Protein AF-A0A6C0C652-F1 (afdb_monomer_lite)

Secondary structure (DSSP, 8-state):
-----HHHHHHHHHHHHHHHHHHHHHHHHHHHHHHHHT--HHHHHHHHHHTHHHHHHHHHHHHHHHHHHHTTS-------TTSSSSSS-----SS---------HHHHHHHHHHHHHHHHHHHHHHHHHHHHHHHTSTTGGGS----HHHHHHHHHHHHHHHHHHHHHHHHHHHT-

Structure (mmCIF, N/CA/C/O backbone):
data_AF-A0A6C0C652-F1
#
_entry.id   AF-A0A6C0C652-F1
#
loop_
_atom_site.group_PDB
_atom_site.id
_atom_site.type_symbol
_atom_site.label_atom_id
_atom_site.label_alt_id
_atom_site.label_comp_id
_atom_site.label_asym_id
_atom_site.label_entity_id
_atom_site.label_seq_id
_atom_site.pdbx_PDB_ins_code
_atom_site.Cartn_x
_atom_site.Cartn_y
_atom_site.Cartn_z
_atom_site.occupancy
_atom_site.B_iso_or_equiv
_atom_site.auth_seq_id
_atom_site.auth_comp_id
_atom_site.auth_asym_id
_atom_site.auth_atom_id
_atom_site.pdbx_PDB_model_num
ATOM 1 N N . MET A 1 1 ? 26.265 26.558 -26.532 1.00 38.53 1 MET A N 1
ATOM 2 C CA . MET A 1 1 ? 25.062 25.773 -26.181 1.00 38.53 1 MET A CA 1
ATOM 3 C C . MET A 1 1 ? 25.503 24.620 -25.302 1.00 38.53 1 MET A C 1
ATOM 5 O O . MET A 1 1 ? 26.131 23.702 -25.810 1.00 38.53 1 MET A O 1
ATOM 9 N N . ALA A 1 2 ? 25.274 24.704 -23.991 1.00 42.88 2 ALA A N 1
ATOM 10 C CA . ALA A 1 2 ? 25.569 23.599 -23.086 1.00 42.88 2 ALA A CA 1
ATOM 11 C C . ALA A 1 2 ? 24.495 22.519 -23.277 1.00 42.88 2 ALA A C 1
ATOM 13 O O . ALA A 1 2 ? 23.328 22.727 -22.952 1.00 42.88 2 ALA A O 1
ATOM 14 N N . MET A 1 3 ? 24.885 21.401 -23.881 1.00 42.91 3 MET A N 1
ATOM 15 C CA . MET A 1 3 ? 24.032 20.238 -24.085 1.00 42.91 3 MET A CA 1
ATOM 16 C C . MET A 1 3 ? 24.000 19.473 -22.759 1.00 42.91 3 MET A C 1
ATOM 18 O O . MET A 1 3 ? 24.901 18.692 -22.470 1.00 42.91 3 MET A O 1
ATOM 22 N N . ILE A 1 4 ? 23.019 19.771 -21.902 1.00 48.84 4 ILE A N 1
ATOM 23 C CA . ILE A 1 4 ? 22.804 18.993 -20.677 1.00 48.84 4 ILE A CA 1
ATOM 24 C C . ILE A 1 4 ? 22.465 17.561 -21.126 1.00 48.84 4 ILE A C 1
ATOM 26 O O . ILE A 1 4 ? 21.502 17.388 -21.880 1.00 48.84 4 ILE A O 1
ATOM 30 N N . PRO A 1 5 ? 23.244 16.535 -20.736 1.00 45.69 5 PRO A N 1
ATOM 31 C CA . PRO A 1 5 ? 22.995 15.170 -21.175 1.00 45.69 5 PRO A CA 1
ATOM 32 C C . PRO A 1 5 ? 21.625 14.710 -20.668 1.00 45.69 5 PRO A C 1
ATOM 34 O O . PRO A 1 5 ? 21.391 14.656 -19.461 1.00 45.69 5 PRO A O 1
ATOM 37 N N . TYR A 1 6 ? 20.731 14.343 -21.590 1.00 43.84 6 TYR A N 1
ATOM 38 C CA . TYR A 1 6 ? 19.389 13.817 -21.296 1.00 43.84 6 TYR A CA 1
ATOM 39 C C . TYR A 1 6 ? 19.403 12.663 -20.271 1.00 43.84 6 TYR A C 1
ATOM 41 O O . TYR A 1 6 ? 18.456 12.519 -19.499 1.00 43.84 6 TYR A O 1
ATOM 49 N N . GLY A 1 7 ? 20.500 11.898 -20.194 1.00 46.22 7 GLY A N 1
ATOM 50 C CA . GLY A 1 7 ? 20.683 10.830 -19.207 1.00 46.22 7 GLY A CA 1
ATOM 51 C C . GLY A 1 7 ? 20.610 11.302 -17.749 1.00 46.22 7 GLY A C 1
ATOM 52 O O . GLY A 1 7 ? 19.979 10.634 -16.931 1.00 46.22 7 GLY A O 1
ATOM 53 N N . ILE A 1 8 ? 21.150 12.484 -17.430 1.00 45.78 8 ILE A N 1
ATOM 54 C CA . ILE A 1 8 ? 21.199 13.008 -16.051 1.00 45.78 8 ILE A CA 1
ATOM 55 C C . ILE A 1 8 ? 19.790 13.369 -15.558 1.00 45.78 8 ILE A C 1
ATOM 57 O O . ILE A 1 8 ? 19.425 13.074 -14.420 1.00 45.78 8 ILE A O 1
ATOM 61 N N . ILE A 1 9 ? 18.967 13.945 -16.439 1.00 45.66 9 ILE A N 1
ATOM 62 C CA . ILE A 1 9 ? 17.597 14.358 -16.105 1.00 45.66 9 ILE A CA 1
ATOM 63 C C . ILE A 1 9 ? 16.715 13.125 -15.880 1.00 45.66 9 ILE A C 1
ATOM 65 O O . ILE A 1 9 ? 15.969 13.068 -14.903 1.00 45.66 9 ILE A O 1
ATOM 69 N N . THR A 1 10 ? 16.838 12.103 -16.735 1.00 49.09 10 THR A N 1
ATOM 70 C CA . THR A 1 10 ? 16.051 10.870 -16.585 1.00 49.09 10 THR A CA 1
ATOM 71 C C . THR A 1 10 ? 16.424 10.088 -15.323 1.00 49.09 10 THR A C 1
ATOM 73 O O . THR A 1 10 ? 15.538 9.601 -14.626 1.00 49.09 10 THR A O 1
ATOM 76 N N . GLN A 1 11 ? 17.712 10.019 -14.966 1.00 52.97 11 GLN A N 1
ATOM 77 C CA . GLN A 1 11 ? 18.177 9.290 -13.780 1.00 52.97 11 GLN A CA 1
ATOM 78 C C . GLN A 1 11 ? 17.751 9.965 -12.468 1.00 52.97 11 GLN A C 1
ATOM 80 O O . GLN A 1 11 ? 17.276 9.281 -11.557 1.00 52.97 11 GLN A O 1
ATOM 85 N N . GLY A 1 12 ? 17.840 11.299 -12.387 1.00 56.78 12 GLY A N 1
ATOM 86 C CA . GLY A 1 12 ? 17.379 12.051 -11.214 1.00 56.78 12 GLY A CA 1
ATOM 87 C C . GLY A 1 12 ? 15.874 11.904 -10.968 1.00 56.78 12 GLY A C 1
ATOM 88 O O . GLY A 1 12 ? 15.432 11.776 -9.825 1.00 56.78 12 GLY A O 1
ATOM 89 N N . LEU A 1 13 ? 15.086 11.834 -12.043 1.00 60.75 13 LEU A N 1
ATOM 90 C CA . LEU A 1 13 ? 13.633 11.718 -11.958 1.00 60.75 13 LEU A CA 1
ATOM 91 C C . LEU A 1 13 ? 13.192 10.334 -11.445 1.00 60.75 13 LEU A C 1
ATOM 93 O O . LEU A 1 13 ? 12.324 10.246 -10.572 1.00 60.75 13 LEU A O 1
ATOM 97 N N . TYR A 1 14 ? 13.855 9.257 -11.884 1.00 69.44 14 TYR A N 1
ATOM 98 C CA . TYR A 1 14 ? 13.654 7.912 -11.328 1.00 69.44 14 TYR A CA 1
ATOM 99 C C . TYR A 1 14 ? 14.022 7.817 -9.848 1.00 69.44 14 TYR A C 1
ATOM 101 O O . TYR A 1 14 ? 13.267 7.245 -9.056 1.00 69.44 14 TYR A O 1
ATOM 109 N N . GLY A 1 15 ? 15.164 8.398 -9.472 1.00 66.19 15 GLY A N 1
ATOM 110 C CA . GLY A 1 15 ? 15.611 8.447 -8.082 1.00 66.19 15 GLY A CA 1
ATOM 111 C C . GLY A 1 15 ? 14.604 9.163 -7.178 1.00 66.19 15 GLY A C 1
ATOM 112 O O . GLY A 1 15 ? 14.279 8.655 -6.102 1.00 66.19 15 GLY A O 1
ATOM 113 N N . GLY A 1 16 ? 14.051 10.289 -7.644 1.00 66.81 16 GLY A N 1
ATOM 114 C CA . GLY A 1 16 ? 13.019 11.052 -6.937 1.00 66.81 16 GLY A CA 1
ATOM 115 C C . GLY A 1 16 ? 11.741 10.247 -6.686 1.00 66.81 16 GLY A C 1
ATOM 116 O O . GLY A 1 16 ? 11.282 10.174 -5.545 1.00 66.81 16 GLY A O 1
ATOM 117 N N . LEU A 1 17 ? 11.209 9.575 -7.716 1.00 70.31 17 LEU A N 1
ATOM 118 C CA . LEU A 1 17 ? 10.002 8.743 -7.593 1.00 70.31 17 LEU A CA 1
ATOM 119 C C . LEU A 1 17 ? 10.210 7.560 -6.639 1.00 70.31 17 LEU A C 1
ATOM 121 O O . LEU A 1 17 ? 9.393 7.326 -5.750 1.00 70.31 17 LEU A O 1
ATOM 125 N N . ILE A 1 18 ? 11.328 6.838 -6.769 1.00 75.44 18 ILE A N 1
ATOM 126 C CA . ILE A 1 18 ? 11.638 5.692 -5.899 1.00 75.44 18 ILE A CA 1
ATOM 127 C C . ILE A 1 18 ? 11.833 6.140 -4.443 1.00 75.44 18 ILE A C 1
ATOM 129 O O . ILE A 1 18 ? 11.365 5.472 -3.516 1.00 75.44 18 ILE A O 1
ATOM 133 N N . SER A 1 19 ? 12.498 7.279 -4.229 1.00 68.88 19 SER A N 1
ATOM 134 C CA . SER A 1 19 ? 12.670 7.874 -2.900 1.00 68.88 19 SER A CA 1
ATOM 135 C C . SER A 1 19 ? 11.328 8.285 -2.282 1.00 68.88 19 SER A C 1
ATOM 137 O O . SER A 1 19 ? 11.062 7.979 -1.114 1.00 68.88 19 SER A O 1
ATOM 139 N N . GLY A 1 20 ? 10.444 8.896 -3.080 1.00 68.00 20 GLY A N 1
ATOM 140 C CA . GLY A 1 20 ? 9.078 9.241 -2.683 1.00 68.00 20 GLY A CA 1
ATOM 141 C C . GLY A 1 20 ? 8.280 8.011 -2.250 1.00 68.00 20 GLY A C 1
ATOM 142 O O . GLY A 1 20 ? 7.790 7.965 -1.120 1.00 68.00 20 GLY A O 1
ATOM 143 N N . ILE A 1 21 ? 8.266 6.967 -3.085 1.00 77.31 21 ILE A N 1
ATOM 144 C CA . ILE A 1 21 ? 7.621 5.682 -2.776 1.00 77.31 21 ILE A CA 1
ATOM 145 C C . ILE A 1 21 ? 8.176 5.084 -1.476 1.00 77.31 21 ILE A C 1
ATOM 147 O O . ILE A 1 21 ? 7.413 4.648 -0.611 1.00 77.31 21 ILE A O 1
ATOM 151 N N . SER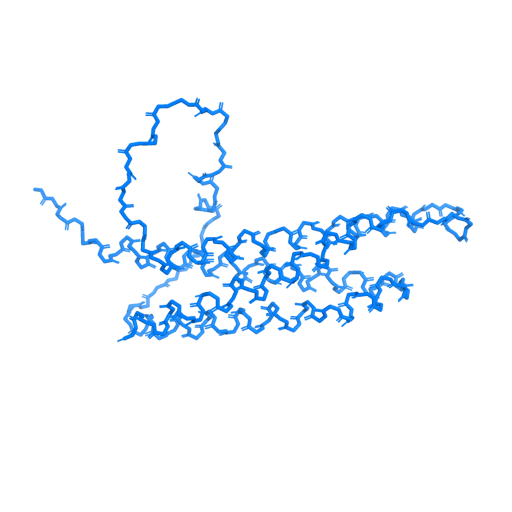 A 1 22 ? 9.502 5.083 -1.295 1.00 72.25 22 SER A N 1
ATOM 152 C CA . SER A 1 22 ? 10.127 4.547 -0.080 1.00 72.25 22 SER A CA 1
ATOM 153 C C . SER A 1 22 ? 9.768 5.350 1.173 1.00 72.25 22 SER A C 1
ATOM 155 O O . SER A 1 22 ? 9.658 4.770 2.254 1.00 72.25 22 SER A O 1
ATOM 157 N N . THR A 1 23 ? 9.607 6.667 1.051 1.00 70.88 23 THR A N 1
ATOM 158 C CA . THR A 1 23 ? 9.229 7.539 2.170 1.00 70.88 23 THR A CA 1
ATOM 159 C C . THR A 1 23 ? 7.773 7.312 2.564 1.00 70.88 23 THR A C 1
ATOM 161 O O . THR A 1 23 ? 7.485 7.113 3.745 1.00 70.88 23 THR A O 1
ATOM 164 N N . MET A 1 24 ? 6.869 7.256 1.580 1.00 72.56 24 MET A N 1
ATOM 165 C CA . MET A 1 24 ? 5.452 6.955 1.809 1.00 72.56 24 MET A CA 1
ATOM 166 C C . MET A 1 24 ? 5.271 5.575 2.441 1.00 72.56 24 MET A C 1
ATOM 168 O O . MET A 1 24 ? 4.596 5.454 3.457 1.00 72.56 24 MET A O 1
ATOM 172 N N . THR A 1 25 ? 5.980 4.565 1.927 1.00 76.94 25 THR A N 1
ATOM 173 C CA . THR A 1 25 ? 6.031 3.209 2.500 1.00 76.94 25 THR A CA 1
ATOM 174 C C . THR A 1 25 ? 6.336 3.236 4.000 1.00 76.94 25 THR A C 1
ATOM 176 O O . THR A 1 25 ? 5.632 2.622 4.801 1.00 76.94 25 THR A O 1
ATOM 179 N N . PHE A 1 26 ? 7.369 3.978 4.409 1.00 73.56 26 PHE A N 1
ATOM 180 C CA . PHE A 1 26 ? 7.734 4.076 5.821 1.00 73.56 26 PHE A CA 1
ATOM 181 C C . PHE A 1 26 ? 6.646 4.773 6.655 1.00 73.56 26 PHE A C 1
ATOM 183 O O . PHE A 1 26 ? 6.340 4.335 7.768 1.00 73.56 26 PHE A O 1
ATOM 190 N N . GLY A 1 27 ? 6.032 5.824 6.102 1.00 70.62 27 GLY A N 1
ATOM 191 C CA . GLY A 1 27 ? 4.877 6.496 6.698 1.00 70.62 27 GLY A CA 1
ATOM 192 C C . GLY A 1 27 ? 3.702 5.544 6.922 1.00 70.62 27 GLY A C 1
ATOM 193 O O . GLY A 1 27 ? 3.139 5.512 8.015 1.00 70.62 27 GLY A O 1
ATOM 194 N N . MET A 1 28 ? 3.387 4.699 5.941 1.00 82.62 28 MET A N 1
ATOM 195 C CA . MET A 1 28 ? 2.320 3.697 6.038 1.00 82.62 28 MET A CA 1
ATOM 196 C C . MET A 1 28 ? 2.596 2.672 7.132 1.00 82.62 28 MET A C 1
ATOM 198 O O . MET A 1 28 ? 1.718 2.425 7.953 1.00 82.62 28 MET A O 1
ATOM 202 N N . CYS A 1 29 ? 3.822 2.149 7.231 1.00 79.75 29 CYS A N 1
ATOM 203 C CA . CYS A 1 29 ? 4.191 1.236 8.318 1.00 79.75 29 CYS A CA 1
ATOM 204 C C . CYS A 1 29 ? 4.005 1.881 9.703 1.00 79.75 29 CYS A C 1
ATOM 206 O O . CYS A 1 29 ? 3.625 1.205 10.658 1.00 79.75 29 CYS A O 1
ATOM 208 N N . LYS A 1 30 ? 4.243 3.194 9.834 1.00 82.81 30 LYS A N 1
ATOM 209 C CA . LYS A 1 30 ? 3.974 3.926 11.081 1.00 82.81 30 LYS A CA 1
ATOM 210 C C . LYS A 1 30 ? 2.472 4.024 11.370 1.00 82.81 30 LYS A C 1
ATOM 212 O O . LYS A 1 30 ? 2.071 3.793 12.508 1.00 82.81 30 LYS A O 1
ATOM 217 N N . VAL A 1 31 ? 1.657 4.334 10.361 1.00 84.25 31 VAL A N 1
ATOM 218 C CA . VAL A 1 31 ? 0.194 4.425 10.507 1.00 84.25 31 VAL A CA 1
ATOM 219 C C . VAL A 1 31 ? -0.414 3.061 10.836 1.00 84.25 31 VAL A C 1
ATOM 221 O O . VAL A 1 31 ? -1.204 2.963 11.764 1.00 84.25 31 VAL A O 1
ATOM 224 N N . ILE A 1 32 ? 0.015 1.990 10.167 1.00 84.50 32 ILE A N 1
ATOM 225 C CA . ILE A 1 32 ? -0.434 0.617 10.448 1.00 84.50 32 ILE A CA 1
ATOM 226 C C . ILE A 1 32 ? -0.131 0.232 11.902 1.00 84.50 32 ILE A C 1
ATOM 228 O O . ILE A 1 32 ? -1.005 -0.262 12.610 1.00 84.50 32 ILE A O 1
ATOM 232 N N . LYS A 1 33 ? 1.080 0.530 12.393 1.00 86.25 33 LYS A N 1
ATOM 233 C CA . LYS A 1 33 ? 1.437 0.311 13.805 1.00 86.25 33 LYS A CA 1
ATOM 234 C C . LYS A 1 33 ? 0.550 1.102 14.765 1.00 86.25 33 LYS A C 1
ATOM 236 O O . LYS A 1 33 ? 0.205 0.587 15.825 1.00 86.25 33 LYS A O 1
ATOM 241 N N . SER A 1 34 ? 0.187 2.330 14.396 1.00 85.38 34 SER A N 1
ATOM 242 C CA . SER A 1 34 ? -0.762 3.143 15.157 1.00 85.38 34 SER A CA 1
ATOM 243 C C . SER A 1 34 ? -2.136 2.476 15.205 1.00 85.38 34 SER A C 1
ATOM 245 O O . SER A 1 34 ? -2.674 2.283 16.291 1.00 85.38 34 SER A O 1
ATOM 247 N N . ILE A 1 35 ? -2.663 2.007 14.071 1.00 85.31 35 ILE A N 1
ATOM 248 C CA . ILE A 1 35 ? -3.949 1.296 14.012 1.00 85.31 35 ILE A CA 1
ATOM 249 C C . ILE A 1 35 ? -3.937 0.070 14.935 1.00 85.31 35 ILE A C 1
ATOM 251 O O . ILE A 1 35 ? -4.807 -0.049 15.796 1.00 85.31 35 ILE A O 1
ATOM 255 N N . TYR A 1 36 ? -2.893 -0.760 14.861 1.00 84.81 36 TYR A N 1
ATOM 256 C CA . TYR A 1 36 ? -2.753 -1.933 15.731 1.00 84.81 36 TYR A CA 1
ATOM 257 C C . TYR A 1 36 ? -2.652 -1.587 17.225 1.00 84.81 36 TYR A C 1
ATOM 259 O O . TYR A 1 36 ? -3.017 -2.397 18.079 1.00 84.81 36 TYR A O 1
ATOM 267 N N . SER A 1 37 ? -2.173 -0.389 17.577 1.00 84.31 37 SER A N 1
ATOM 268 C CA . SER A 1 37 ? -2.098 0.047 18.978 1.00 84.31 37 SER A CA 1
ATOM 269 C C . SER A 1 37 ? -3.472 0.341 19.588 1.00 84.31 37 SER A C 1
ATOM 271 O O . SER A 1 37 ? -3.663 0.171 20.794 1.00 84.31 37 SER A O 1
ATOM 273 N N . HIS A 1 38 ? -4.448 0.699 18.752 1.00 78.19 38 HIS A N 1
ATOM 274 C CA . HIS A 1 38 ? -5.797 1.049 19.173 1.00 78.19 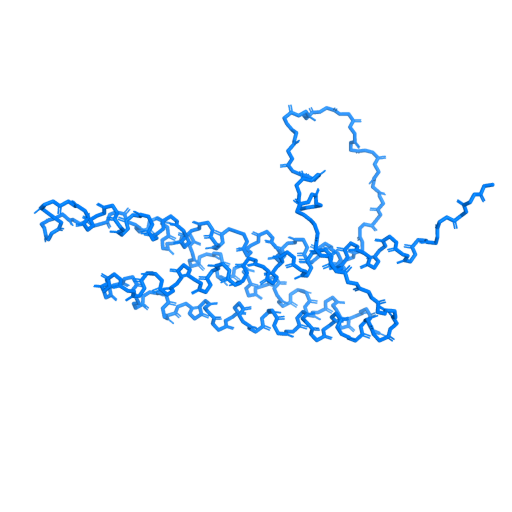38 HIS A CA 1
ATOM 275 C C . HIS A 1 38 ? -6.679 -0.181 19.479 1.00 78.19 38 HIS A C 1
ATOM 277 O O . HIS A 1 38 ? -7.784 -0.010 19.982 1.00 78.19 38 HIS A O 1
ATOM 283 N N . LYS A 1 39 ? -6.211 -1.422 19.258 1.00 73.81 39 LYS A N 1
ATOM 284 C CA . LYS A 1 39 ? -6.942 -2.672 19.575 1.00 73.81 39 LYS A CA 1
ATOM 285 C C . LYS A 1 39 ? -8.367 -2.715 18.998 1.00 73.81 39 LYS A C 1
ATOM 287 O O . LYS A 1 39 ? -9.324 -2.986 19.726 1.00 73.81 39 LYS A O 1
ATOM 292 N N . ASN A 1 40 ? -8.517 -2.448 17.702 1.00 78.81 40 ASN A N 1
ATOM 293 C CA . ASN A 1 40 ? -9.797 -2.615 17.017 1.00 78.81 40 ASN A CA 1
ATOM 294 C C . ASN A 1 40 ? -9.776 -3.923 16.201 1.00 78.81 40 ASN A C 1
ATOM 296 O O . ASN A 1 40 ? -9.252 -3.922 15.088 1.00 78.81 40 ASN A O 1
ATOM 300 N N . PRO A 1 41 ? -10.314 -5.040 16.731 1.00 77.81 41 PRO A N 1
ATOM 301 C CA . PRO A 1 41 ? -10.102 -6.367 16.152 1.00 77.81 41 PRO A CA 1
ATOM 302 C C . PRO A 1 41 ? -10.640 -6.499 14.723 1.00 77.81 41 PRO A C 1
ATOM 304 O O . PRO A 1 41 ? -10.041 -7.210 13.920 1.00 77.81 41 PRO A O 1
ATOM 307 N N . ASP A 1 42 ? -11.721 -5.797 14.381 1.00 78.50 42 ASP A N 1
ATOM 308 C CA . ASP A 1 42 ? -12.317 -5.858 13.045 1.00 78.50 42 ASP A CA 1
ATOM 309 C C . ASP A 1 42 ? -11.423 -5.176 12.004 1.00 78.50 42 ASP A C 1
ATOM 311 O O . ASP A 1 42 ? -11.146 -5.745 10.946 1.00 78.50 42 ASP A O 1
ATOM 315 N N . VAL A 1 43 ? -10.900 -3.989 12.331 1.00 82.69 43 VAL A N 1
ATOM 316 C CA . VAL A 1 43 ? -9.952 -3.275 11.463 1.00 82.69 43 VAL A CA 1
ATOM 317 C C . VAL A 1 43 ? -8.623 -4.013 11.380 1.00 82.69 43 VAL A C 1
ATOM 319 O O . VAL A 1 43 ? -8.072 -4.164 10.290 1.00 82.69 43 VAL A O 1
ATOM 322 N N . ASP A 1 44 ? -8.130 -4.520 12.508 1.00 84.75 44 ASP A N 1
ATOM 323 C CA . ASP A 1 44 ? -6.880 -5.272 12.567 1.00 84.75 44 ASP A CA 1
ATOM 324 C C . ASP A 1 44 ? -6.952 -6.519 11.678 1.00 84.75 44 ASP A C 1
ATOM 326 O O . ASP A 1 44 ? -6.029 -6.790 10.907 1.00 84.75 44 ASP A O 1
ATOM 330 N N . ASN A 1 45 ? -8.058 -7.267 11.751 1.00 83.88 45 ASN A N 1
ATOM 331 C CA . ASN A 1 45 ? -8.283 -8.444 10.915 1.00 83.88 45 ASN A CA 1
ATOM 332 C C . ASN A 1 45 ? -8.391 -8.074 9.433 1.00 83.88 45 ASN A C 1
ATOM 334 O O . ASN A 1 45 ? -7.851 -8.791 8.590 1.00 83.88 45 ASN A O 1
ATOM 338 N N . PHE A 1 46 ? -9.035 -6.950 9.108 1.00 85.81 46 PHE A N 1
ATOM 339 C CA . PHE A 1 46 ? -9.157 -6.481 7.730 1.00 85.81 46 PHE A CA 1
ATOM 340 C C . PHE A 1 46 ? -7.802 -6.087 7.125 1.00 85.81 46 PHE A C 1
ATOM 342 O O . PHE A 1 46 ? -7.444 -6.560 6.045 1.00 85.81 46 PHE A O 1
ATOM 349 N N . ILE A 1 47 ? -7.003 -5.288 7.840 1.00 82.94 47 ILE A N 1
ATOM 350 C CA . ILE A 1 47 ? -5.670 -4.868 7.376 1.00 82.94 47 ILE A CA 1
ATOM 351 C C . ILE A 1 47 ? -4.739 -6.079 7.235 1.00 82.94 47 ILE A C 1
ATOM 353 O O . ILE A 1 47 ? -4.021 -6.184 6.238 1.00 82.94 47 ILE A O 1
ATOM 357 N N . LYS A 1 48 ? -4.793 -7.032 8.179 1.00 85.00 48 LYS A N 1
ATOM 358 C CA . LYS A 1 48 ? -4.042 -8.295 8.085 1.00 85.00 48 LYS A CA 1
ATOM 359 C C . LYS A 1 48 ? -4.471 -9.136 6.886 1.00 85.00 48 LYS A C 1
ATOM 361 O O . LYS A 1 48 ? -3.612 -9.682 6.205 1.00 85.00 48 LYS A O 1
ATOM 366 N N . LYS A 1 49 ? -5.776 -9.224 6.604 1.00 86.81 49 LYS A N 1
ATOM 367 C CA . LYS A 1 49 ? -6.309 -9.962 5.446 1.00 86.81 49 LYS A CA 1
ATOM 368 C C . LYS A 1 49 ? -5.778 -9.404 4.123 1.00 86.81 49 LYS A C 1
ATOM 370 O O . LYS A 1 49 ? -5.501 -10.178 3.211 1.00 86.81 49 LYS A O 1
ATOM 375 N N . LEU A 1 50 ? -5.640 -8.083 4.014 1.00 82.62 50 LEU A N 1
ATOM 376 C CA . LEU A 1 50 ? -5.136 -7.436 2.799 1.00 82.62 50 LEU A CA 1
ATOM 377 C C . LEU A 1 50 ? -3.609 -7.514 2.643 1.00 82.62 50 LEU A C 1
ATOM 379 O O . LEU A 1 50 ? -3.106 -7.234 1.554 1.00 82.62 50 LEU A O 1
ATOM 383 N N . ASP A 1 51 ? -2.884 -7.888 3.703 1.00 84.62 51 ASP A N 1
ATOM 384 C CA . ASP A 1 51 ? -1.423 -8.049 3.724 1.00 84.62 51 ASP A CA 1
ATOM 385 C C . ASP A 1 51 ? -0.662 -6.827 3.159 1.00 84.62 51 ASP A C 1
ATOM 387 O O . ASP A 1 51 ? 0.350 -6.919 2.457 1.00 84.62 51 ASP A O 1
ATOM 391 N N . ILE A 1 52 ? -1.198 -5.636 3.446 1.00 80.19 52 ILE A N 1
ATOM 392 C CA . ILE A 1 52 ? -0.754 -4.355 2.876 1.00 80.19 52 ILE A CA 1
ATOM 393 C C . ILE A 1 52 ? 0.699 -4.062 3.259 1.00 80.19 52 ILE A C 1
ATOM 395 O O . ILE A 1 52 ? 1.497 -3.645 2.420 1.00 80.19 52 ILE A O 1
ATOM 399 N N . GLU A 1 53 ? 1.062 -4.332 4.514 1.00 77.81 53 GLU A N 1
ATOM 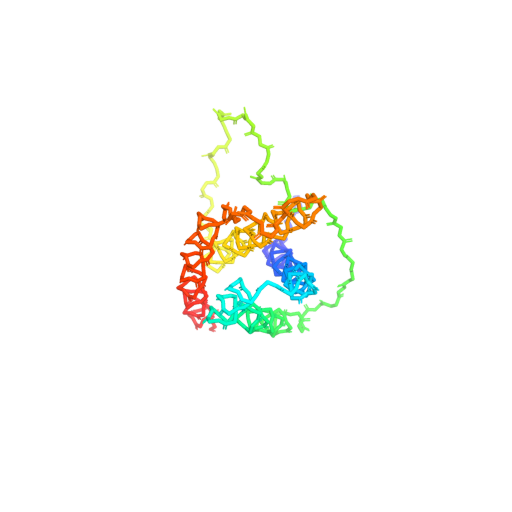400 C CA . GLU A 1 53 ? 2.414 -4.111 5.030 1.00 77.81 53 GLU A CA 1
ATOM 401 C C . GLU A 1 53 ? 3.459 -4.942 4.272 1.00 77.81 53 GLU A C 1
ATOM 403 O O . GLU A 1 53 ? 4.500 -4.415 3.870 1.00 77.81 53 GLU A O 1
ATOM 408 N N . TYR A 1 54 ? 3.180 -6.225 4.022 1.00 80.88 54 TYR A N 1
ATOM 409 C CA . TYR A 1 54 ? 4.082 -7.090 3.267 1.00 80.88 54 TYR A CA 1
ATOM 410 C C . TYR A 1 54 ? 4.234 -6.616 1.820 1.00 80.88 54 TYR A C 1
ATOM 412 O O . TYR A 1 54 ? 5.361 -6.446 1.346 1.00 80.88 54 TYR A O 1
ATOM 420 N N . ARG A 1 55 ? 3.117 -6.340 1.132 1.00 78.88 55 ARG A N 1
ATOM 421 C CA . ARG A 1 55 ? 3.121 -5.900 -0.275 1.00 78.88 55 ARG A CA 1
ATOM 422 C C . ARG A 1 55 ? 3.911 -4.609 -0.465 1.00 78.88 55 ARG A C 1
ATOM 424 O O . ARG A 1 55 ? 4.748 -4.520 -1.361 1.00 78.88 55 ARG A O 1
ATOM 431 N N . ILE A 1 56 ? 3.711 -3.631 0.410 1.00 80.06 56 ILE A N 1
ATOM 432 C CA . ILE A 1 56 ? 4.426 -2.353 0.353 1.00 80.06 56 ILE A CA 1
ATOM 433 C C . ILE A 1 56 ? 5.923 -2.537 0.637 1.00 80.06 56 ILE A C 1
ATOM 435 O O . ILE A 1 56 ? 6.769 -1.973 -0.065 1.00 80.06 56 ILE A O 1
ATOM 439 N N . ASN A 1 57 ? 6.275 -3.361 1.628 1.00 76.88 57 ASN A N 1
ATOM 440 C CA . ASN A 1 57 ? 7.675 -3.658 1.932 1.00 76.88 57 ASN A CA 1
ATOM 441 C C . ASN A 1 57 ? 8.374 -4.387 0.775 1.00 76.88 57 ASN A C 1
ATOM 443 O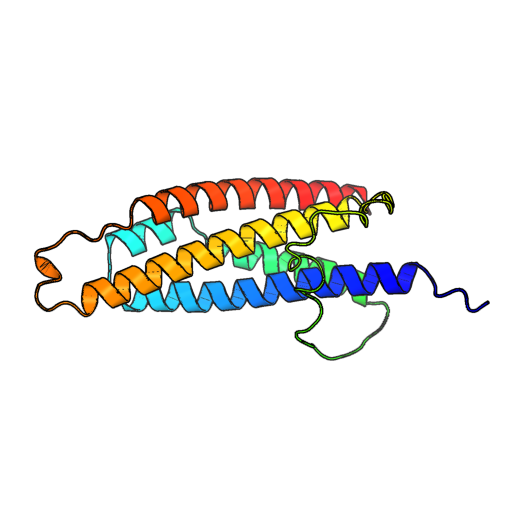 O . ASN A 1 57 ? 9.536 -4.091 0.468 1.00 76.88 57 ASN A O 1
ATOM 447 N N . LEU A 1 58 ? 7.669 -5.299 0.102 1.00 81.75 58 LEU A N 1
ATOM 448 C CA . LEU A 1 58 ? 8.155 -5.987 -1.090 1.00 81.75 58 LEU A CA 1
ATOM 449 C C . LEU A 1 58 ? 8.447 -4.990 -2.220 1.00 81.75 58 LEU A C 1
ATOM 451 O O . LEU A 1 58 ? 9.556 -4.995 -2.761 1.00 81.75 58 LEU A O 1
ATOM 455 N N . ILE A 1 59 ? 7.504 -4.085 -2.507 1.00 80.62 59 ILE A N 1
ATOM 456 C CA . ILE A 1 59 ? 7.658 -3.029 -3.519 1.00 80.62 59 ILE A CA 1
ATOM 457 C C . ILE A 1 59 ? 8.870 -2.152 -3.196 1.00 80.62 59 ILE A C 1
ATOM 459 O O . ILE A 1 59 ? 9.761 -1.993 -4.030 1.00 80.62 59 ILE A O 1
ATOM 463 N N . SER A 1 60 ? 8.969 -1.646 -1.963 1.00 75.50 60 SER A N 1
ATOM 464 C CA . SER A 1 60 ? 10.107 -0.824 -1.530 1.00 75.50 60 SER A CA 1
ATOM 465 C C . SER A 1 60 ? 11.442 -1.561 -1.682 1.00 75.50 60 SER A C 1
ATOM 467 O O . SER A 1 60 ? 12.432 -0.986 -2.141 1.00 75.50 60 SER A O 1
ATOM 469 N N . THR A 1 61 ? 11.482 -2.852 -1.345 1.00 79.38 61 THR A N 1
ATOM 470 C CA . THR A 1 61 ? 12.694 -3.674 -1.459 1.00 79.38 61 THR A CA 1
ATOM 471 C C . THR A 1 61 ? 13.112 -3.867 -2.913 1.00 79.38 61 THR A C 1
ATOM 473 O O . THR A 1 61 ? 14.297 -3.740 -3.235 1.00 79.38 61 THR A O 1
ATOM 476 N N . ILE A 1 62 ? 12.158 -4.148 -3.801 1.00 80.69 62 ILE A N 1
ATOM 477 C CA . ILE A 1 62 ? 12.425 -4.363 -5.225 1.00 80.69 62 ILE A CA 1
ATOM 478 C C . ILE A 1 62 ? 12.854 -3.056 -5.895 1.00 80.69 62 ILE A C 1
ATOM 480 O O . ILE A 1 62 ? 13.860 -3.042 -6.602 1.00 80.69 62 ILE A O 1
ATOM 484 N N . LEU A 1 63 ? 12.199 -1.936 -5.585 1.00 79.56 63 LEU A N 1
ATOM 485 C CA . LEU A 1 63 ? 12.591 -0.624 -6.101 1.00 79.56 63 LEU A CA 1
ATOM 486 C C . LEU A 1 63 ? 13.981 -0.196 -5.617 1.00 79.56 63 LEU A C 1
ATOM 488 O O . LEU A 1 63 ? 14.768 0.335 -6.397 1.00 79.56 63 LEU A O 1
ATOM 492 N N . LYS A 1 64 ? 14.337 -0.485 -4.358 1.00 76.31 64 LYS A N 1
ATOM 493 C CA . LYS A 1 64 ? 15.699 -0.252 -3.845 1.00 76.31 64 LYS A CA 1
ATOM 494 C C . LYS A 1 64 ? 16.739 -1.084 -4.586 1.00 76.31 64 LYS A C 1
ATOM 496 O O . LYS A 1 64 ? 17.823 -0.576 -4.865 1.00 76.31 64 LYS A O 1
ATOM 501 N N . LYS A 1 65 ? 16.432 -2.346 -4.904 1.00 75.19 65 LYS A N 1
ATOM 502 C CA . LYS A 1 65 ? 17.312 -3.196 -5.721 1.00 75.19 65 LYS A CA 1
ATOM 503 C C . LYS A 1 65 ? 17.460 -2.627 -7.130 1.00 75.19 65 LYS A C 1
ATOM 505 O O . LYS A 1 65 ? 18.585 -2.479 -7.590 1.00 75.19 65 LYS A O 1
ATOM 510 N N . TYR A 1 66 ? 16.356 -2.236 -7.763 1.00 68.94 66 TYR A N 1
ATOM 511 C CA . TYR A 1 66 ? 16.358 -1.641 -9.099 1.00 68.94 66 TYR A CA 1
ATOM 512 C C . TYR A 1 66 ? 17.162 -0.331 -9.146 1.00 68.94 66 TYR A C 1
ATOM 514 O O . TYR A 1 66 ? 17.968 -0.124 -10.051 1.00 68.94 66 TYR A O 1
ATOM 522 N N . ASN A 1 67 ? 17.032 0.514 -8.116 1.00 66.75 67 ASN A N 1
ATOM 523 C CA . ASN A 1 67 ? 17.824 1.734 -7.998 1.00 66.75 67 ASN A CA 1
ATOM 524 C C . ASN A 1 67 ? 19.310 1.434 -7.757 1.00 66.75 67 ASN A C 1
ATOM 526 O O . ASN A 1 67 ? 20.151 2.055 -8.389 1.00 66.75 67 ASN A O 1
ATOM 530 N N . LYS A 1 68 ? 19.658 0.456 -6.903 1.00 60.66 68 LYS A N 1
ATOM 531 C CA . LYS A 1 68 ? 21.057 0.030 -6.688 1.00 60.66 68 LYS A CA 1
ATOM 532 C C . LYS A 1 68 ? 21.717 -0.500 -7.958 1.00 60.66 68 LYS A C 1
ATOM 534 O O . LYS A 1 68 ? 22.879 -0.204 -8.189 1.00 60.66 68 LYS A O 1
ATOM 539 N N . ILE A 1 69 ? 20.980 -1.243 -8.780 1.00 53.34 69 ILE A N 1
ATOM 540 C CA . ILE A 1 69 ? 21.476 -1.751 -10.066 1.00 53.34 69 ILE A CA 1
ATOM 541 C C . ILE A 1 69 ? 21.770 -0.589 -11.033 1.00 53.34 69 ILE A C 1
ATOM 543 O O . ILE A 1 69 ? 22.751 -0.658 -11.764 1.00 53.34 69 ILE A O 1
ATOM 547 N N . LYS A 1 70 ? 20.992 0.506 -10.984 1.00 51.38 70 LYS A N 1
ATOM 548 C CA . LYS A 1 70 ? 21.252 1.728 -11.771 1.00 51.38 70 LYS A CA 1
ATOM 549 C C . LYS A 1 70 ? 22.268 2.701 -11.137 1.00 51.38 70 LYS A C 1
ATOM 551 O O . LYS A 1 70 ? 22.914 3.426 -11.877 1.00 51.38 70 LYS A O 1
ATOM 556 N N . THR A 1 71 ? 22.447 2.704 -9.810 1.00 37.50 71 THR A N 1
ATOM 557 C CA . THR A 1 71 ? 23.359 3.608 -9.056 1.00 37.50 71 THR A CA 1
ATOM 558 C C . THR A 1 71 ? 24.757 3.033 -8.794 1.00 37.50 71 THR A C 1
ATOM 560 O O . THR A 1 71 ? 25.558 3.658 -8.100 1.00 37.50 71 THR A O 1
ATOM 563 N N . ILE A 1 72 ? 25.101 1.864 -9.355 1.00 38.28 72 ILE A N 1
ATOM 564 C CA . ILE A 1 72 ? 26.517 1.455 -9.471 1.00 38.28 72 ILE A CA 1
ATOM 565 C C . ILE A 1 72 ? 27.296 2.453 -10.353 1.00 38.28 72 ILE A C 1
ATOM 567 O O . ILE A 1 72 ? 28.500 2.601 -10.158 1.00 38.28 72 ILE A O 1
ATOM 571 N N . ASP A 1 73 ? 26.613 3.236 -11.196 1.00 43.44 73 ASP A N 1
ATOM 572 C CA . ASP A 1 73 ? 27.128 4.509 -11.695 1.00 43.44 73 ASP A CA 1
ATOM 573 C C . ASP A 1 73 ? 26.680 5.671 -10.791 1.00 43.44 73 ASP A C 1
ATOM 575 O O . ASP A 1 73 ? 25.506 6.027 -10.722 1.00 43.44 73 ASP A O 1
ATOM 579 N N . ILE A 1 74 ? 27.677 6.282 -10.148 1.00 36.66 74 ILE A N 1
ATOM 580 C CA . ILE A 1 74 ? 27.659 7.584 -9.463 1.00 36.66 74 ILE A CA 1
ATOM 581 C C . ILE A 1 74 ? 26.956 7.606 -8.090 1.00 36.66 74 ILE A C 1
ATOM 583 O O . ILE A 1 74 ? 25.737 7.606 -7.936 1.00 36.66 74 ILE A O 1
ATOM 587 N N . LYS A 1 75 ? 27.796 7.720 -7.054 1.00 34.88 75 LYS A N 1
ATOM 588 C CA . LYS A 1 75 ? 27.414 8.069 -5.682 1.00 34.88 75 LYS A CA 1
ATOM 589 C C . LYS A 1 75 ? 27.097 9.562 -5.603 1.00 34.88 75 LYS A C 1
ATOM 591 O O . LYS A 1 75 ? 28.003 10.344 -5.864 1.00 34.88 75 LYS A O 1
ATOM 596 N N . GLU A 1 76 ? 25.922 9.942 -5.099 1.00 32.78 76 GLU A N 1
ATOM 597 C CA . GLU A 1 76 ? 25.827 11.078 -4.172 1.00 32.78 76 GLU A CA 1
ATOM 598 C C . GLU A 1 76 ? 24.519 11.144 -3.364 1.00 32.78 76 GLU A C 1
ATOM 600 O O . GLU A 1 76 ? 23.624 10.309 -3.481 1.00 32.78 76 GLU A O 1
ATOM 605 N N . HIS A 1 77 ? 24.508 12.116 -2.456 1.00 31.47 77 HIS A N 1
ATOM 606 C CA . HIS A 1 77 ? 23.781 12.238 -1.204 1.00 31.47 77 HIS A CA 1
ATOM 607 C C . HIS A 1 77 ? 22.646 13.285 -1.311 1.00 31.47 77 HIS A C 1
ATOM 609 O O . HIS A 1 77 ? 22.767 14.273 -2.021 1.00 31.47 77 HIS A O 1
ATOM 615 N N . ILE A 1 78 ? 21.633 13.103 -0.456 1.00 35.03 78 ILE A N 1
ATOM 616 C CA . ILE A 1 78 ? 20.684 14.085 0.121 1.00 35.03 78 ILE A CA 1
ATOM 617 C C . ILE A 1 78 ? 19.406 14.478 -0.657 1.00 35.03 78 ILE A C 1
ATOM 619 O O . ILE A 1 78 ? 19.390 15.072 -1.726 1.00 35.03 78 ILE A O 1
ATOM 623 N N . CYS A 1 79 ? 18.327 14.151 0.061 1.00 34.28 79 CYS A N 1
ATOM 624 C CA . CYS A 1 79 ? 16.930 14.570 0.065 1.00 34.28 79 CYS A CA 1
ATOM 625 C C . CYS A 1 79 ? 16.701 16.091 0.078 1.00 34.28 79 CYS A C 1
ATOM 627 O O . CYS A 1 79 ? 17.210 16.767 0.969 1.00 34.28 79 CYS A O 1
ATOM 629 N N . ASP A 1 80 ? 15.802 16.585 -0.780 1.00 28.75 80 ASP A N 1
ATOM 630 C CA . ASP A 1 80 ? 15.025 17.776 -0.442 1.00 28.75 80 ASP A CA 1
ATOM 631 C C . ASP A 1 80 ? 13.573 17.701 -0.941 1.00 28.75 80 ASP A C 1
ATOM 633 O O . ASP A 1 80 ? 13.244 17.103 -1.970 1.00 28.75 80 ASP A O 1
ATOM 637 N N . LYS A 1 81 ? 12.688 18.284 -0.137 1.00 38.47 81 LYS A N 1
ATOM 638 C CA . LYS A 1 81 ? 11.231 18.088 -0.089 1.00 38.47 81 LYS A CA 1
ATOM 639 C C . LYS A 1 81 ? 10.462 18.861 -1.177 1.00 38.47 81 LYS A C 1
ATOM 641 O O . LYS A 1 81 ? 9.244 18.978 -1.090 1.00 38.47 81 LYS A O 1
ATOM 646 N N . SER A 1 82 ? 11.150 19.393 -2.189 1.00 32.41 82 SER A N 1
ATOM 647 C CA . SER A 1 82 ? 10.604 20.337 -3.180 1.00 32.41 82 SER A CA 1
ATOM 648 C C . SER A 1 82 ? 10.259 19.729 -4.546 1.00 32.41 82 SER A C 1
ATOM 650 O O . SER A 1 82 ? 9.709 20.426 -5.392 1.00 32.41 82 SER A O 1
ATOM 652 N N . VAL A 1 83 ? 10.528 18.439 -4.780 1.00 37.38 83 VAL A N 1
ATOM 653 C CA . VAL A 1 83 ? 10.404 17.843 -6.131 1.00 37.38 83 VAL A CA 1
ATOM 654 C C . VAL A 1 83 ? 9.145 16.984 -6.316 1.00 37.38 83 VAL A C 1
ATOM 656 O O . VAL A 1 83 ? 8.746 16.715 -7.443 1.00 37.38 83 VAL A O 1
ATOM 659 N N . ILE A 1 84 ? 8.460 16.585 -5.239 1.00 35.41 84 ILE A N 1
ATOM 660 C CA . ILE A 1 84 ? 7.273 15.715 -5.362 1.00 35.41 84 ILE A CA 1
ATOM 661 C C . ILE A 1 84 ? 6.004 16.520 -5.716 1.00 35.41 84 ILE A C 1
ATOM 663 O O . ILE A 1 84 ? 5.066 15.957 -6.268 1.00 35.41 84 ILE A O 1
ATOM 667 N N . PHE A 1 85 ? 5.986 17.840 -5.485 1.00 30.20 85 PHE A N 1
ATOM 668 C CA . PHE A 1 85 ? 4.785 18.676 -5.649 1.00 30.20 85 PHE A CA 1
ATOM 669 C C . PHE A 1 85 ? 4.864 19.773 -6.724 1.00 30.20 85 PHE A C 1
ATOM 671 O O . PHE A 1 85 ? 3.925 20.546 -6.858 1.00 30.20 85 PHE A O 1
ATOM 678 N N . THR A 1 86 ? 5.905 19.818 -7.561 1.00 30.88 86 THR A N 1
ATOM 679 C CA . THR A 1 86 ? 5.905 20.695 -8.753 1.00 30.88 86 THR A CA 1
ATOM 680 C C . THR A 1 86 ? 5.157 20.105 -9.953 1.00 30.88 86 THR A C 1
ATOM 682 O O . THR A 1 86 ? 5.160 20.705 -11.023 1.00 30.88 86 THR A O 1
ATOM 685 N N . VAL A 1 87 ? 4.483 18.957 -9.802 1.00 37.66 87 VAL A N 1
ATOM 686 C CA . VAL A 1 87 ? 3.648 18.374 -10.873 1.00 37.66 87 VAL A CA 1
ATOM 687 C C . VAL A 1 87 ? 2.152 18.387 -10.541 1.00 37.66 87 VAL A C 1
ATOM 689 O O . VAL A 1 87 ? 1.339 18.189 -11.439 1.00 37.66 87 VAL A O 1
ATOM 692 N N . VAL A 1 88 ? 1.745 18.650 -9.294 1.00 37.16 88 VAL A N 1
ATOM 693 C CA . VAL A 1 88 ? 0.321 18.576 -8.918 1.00 37.16 88 VAL A CA 1
ATOM 694 C C . VAL A 1 88 ? -0.053 19.632 -7.878 1.00 37.16 88 VAL A C 1
ATOM 696 O O . VAL A 1 88 ? -0.630 19.327 -6.845 1.00 37.16 88 VAL A O 1
ATOM 699 N N . ASP A 1 89 ? 0.256 20.894 -8.145 1.00 32.28 89 ASP A N 1
ATOM 700 C CA . ASP A 1 89 ? -0.595 21.964 -7.631 1.00 32.28 89 ASP A CA 1
ATOM 701 C C . ASP A 1 89 ? -0.619 23.084 -8.657 1.00 32.28 89 ASP A C 1
ATOM 703 O O . ASP A 1 89 ? 0.229 23.971 -8.671 1.00 32.28 89 ASP A O 1
ATOM 707 N N . ASP A 1 90 ? -1.576 23.001 -9.576 1.00 30.25 90 ASP A N 1
ATOM 708 C CA . ASP A 1 90 ? -2.088 24.225 -10.154 1.00 30.25 90 ASP A CA 1
ATOM 709 C C . ASP A 1 90 ? -3.549 24.046 -10.558 1.00 30.25 90 ASP A C 1
ATOM 711 O O . ASP A 1 90 ? -3.905 23.277 -11.454 1.00 30.25 90 ASP A O 1
ATOM 715 N N . ARG A 1 91 ? -4.417 24.832 -9.918 1.00 33.84 91 ARG A N 1
ATOM 716 C CA . ARG A 1 91 ? -5.754 25.165 -10.428 1.00 33.84 91 ARG A CA 1
ATOM 717 C C . ARG A 1 91 ? -5.650 26.096 -11.648 1.00 33.84 91 ARG A C 1
ATOM 719 O O . ARG A 1 91 ? -6.474 26.991 -11.814 1.00 33.84 91 ARG A O 1
ATOM 726 N N . SER A 1 92 ? -4.665 25.882 -12.514 1.00 31.19 92 SER A N 1
ATOM 727 C CA . SER A 1 92 ? -4.490 26.578 -13.784 1.00 31.19 92 SER A CA 1
ATOM 728 C C . SER A 1 92 ? -4.610 25.553 -14.915 1.00 31.19 92 SER A C 1
ATOM 730 O O . SER A 1 92 ? -3.685 25.157 -15.620 1.00 31.19 92 SER A O 1
ATOM 732 N N . LEU A 1 93 ? -5.838 25.073 -15.082 1.00 44.31 93 LEU A N 1
ATOM 733 C CA . LEU A 1 93 ? -6.231 24.281 -16.234 1.00 44.31 93 LEU A CA 1
ATOM 734 C C . LEU A 1 93 ? -6.330 25.203 -17.458 1.00 44.31 93 LEU A C 1
ATOM 736 O O . LEU A 1 93 ? -7.430 25.448 -17.919 1.00 44.31 93 LEU A O 1
ATOM 740 N N . THR A 1 94 ? -5.211 25.737 -17.959 1.00 35.59 94 THR A N 1
ATOM 741 C CA . THR A 1 94 ? -5.114 26.418 -19.265 1.00 35.59 94 THR A CA 1
ATOM 742 C C . THR A 1 94 ? -3.640 26.588 -19.670 1.00 35.59 94 THR A C 1
ATOM 744 O O . THR A 1 94 ? -2.891 27.298 -19.015 1.00 35.59 94 THR A O 1
ATOM 747 N N . GLU A 1 95 ? -3.269 25.960 -20.794 1.00 34.78 95 GLU A N 1
ATOM 748 C CA . GLU A 1 95 ? -2.203 26.366 -21.740 1.00 34.78 95 GLU A CA 1
ATOM 749 C C . GLU A 1 95 ? -0.778 25.772 -21.703 1.00 34.78 95 GLU A C 1
ATOM 751 O O . GLU A 1 95 ? -0.033 26.025 -22.648 1.00 34.78 95 GLU A O 1
ATOM 756 N N . SER A 1 96 ? -0.384 24.883 -20.784 1.00 29.09 96 SER A N 1
ATOM 757 C CA . SER A 1 96 ? 0.996 24.325 -20.800 1.00 29.09 96 SER A CA 1
ATOM 758 C C . SER A 1 96 ? 1.144 22.842 -21.192 1.00 29.09 96 SER A C 1
ATOM 760 O O . SER A 1 96 ? 2.263 22.337 -21.304 1.00 29.09 96 SER A O 1
ATOM 762 N N . THR A 1 97 ? 0.065 22.131 -21.540 1.00 32.97 97 THR A N 1
ATOM 763 C CA . THR A 1 97 ? 0.109 20.719 -21.989 1.00 32.97 97 THR A CA 1
ATOM 764 C C . THR A 1 97 ? 0.519 20.542 -23.458 1.00 32.97 97 THR A C 1
ATOM 766 O O . THR A 1 97 ? -0.120 19.824 -24.231 1.00 32.97 97 THR A O 1
ATOM 769 N N . LYS A 1 98 ? 1.638 21.155 -23.864 1.00 36.50 98 LYS A N 1
ATOM 770 C CA . LYS A 1 98 ? 2.245 20.921 -25.184 1.00 36.50 98 LYS A CA 1
ATOM 771 C C . LYS A 1 98 ? 3.734 20.578 -25.124 1.00 36.50 98 LYS A C 1
ATOM 773 O O . LYS A 1 98 ? 4.504 21.012 -25.965 1.00 36.50 98 LYS A O 1
ATOM 778 N N . TYR A 1 99 ? 4.111 19.704 -24.193 1.00 35.34 99 TYR A N 1
ATOM 779 C CA . TYR A 1 99 ? 5.291 18.849 -24.344 1.00 35.34 99 TYR A CA 1
ATOM 780 C C . TYR A 1 99 ? 4.890 17.397 -24.076 1.00 35.34 99 TYR A C 1
ATOM 782 O O . TYR A 1 99 ? 5.143 16.824 -23.022 1.00 35.34 99 TYR A O 1
ATOM 790 N N . ARG A 1 100 ? 4.225 16.794 -25.071 1.00 40.41 100 ARG A N 1
ATOM 791 C CA . ARG A 1 100 ? 4.199 15.337 -25.245 1.00 40.41 100 ARG A CA 1
ATOM 792 C C . ARG A 1 100 ? 5.605 14.891 -25.658 1.00 40.41 100 ARG A C 1
ATOM 794 O O . ARG A 1 100 ? 5.847 14.592 -26.823 1.00 40.41 100 ARG A O 1
ATOM 801 N N . THR A 1 101 ? 6.541 14.876 -24.721 1.00 44.75 101 THR A N 1
ATOM 802 C CA . THR A 1 101 ? 7.696 13.985 -24.839 1.00 44.75 101 THR A CA 1
ATOM 803 C C . THR A 1 101 ? 7.159 12.599 -24.506 1.00 44.75 101 THR A C 1
ATOM 805 O O . THR A 1 101 ? 6.427 12.468 -23.526 1.00 44.75 101 THR A O 1
ATOM 808 N N . ALA A 1 102 ? 7.410 11.593 -25.347 1.00 49.34 102 ALA A N 1
ATOM 809 C CA . ALA A 1 102 ? 6.985 10.221 -25.081 1.00 49.34 102 ALA A CA 1
ATOM 810 C C . ALA A 1 102 ? 7.537 9.806 -23.710 1.00 49.34 102 ALA A C 1
ATOM 812 O O . ALA A 1 102 ? 8.736 9.574 -23.577 1.00 49.34 102 ALA A O 1
ATOM 813 N N . ALA A 1 103 ? 6.690 9.840 -22.679 1.00 63.88 103 ALA A N 1
ATOM 814 C CA . ALA A 1 103 ? 7.105 9.520 -21.326 1.00 63.88 103 ALA A CA 1
ATOM 815 C C . ALA A 1 103 ? 7.595 8.073 -21.335 1.00 63.88 103 ALA A C 1
ATOM 817 O O . ALA A 1 103 ? 6.903 7.195 -21.857 1.00 63.88 103 ALA A O 1
ATOM 818 N N . ASP A 1 104 ? 8.803 7.851 -20.818 1.00 78.25 104 ASP A N 1
ATOM 819 C CA . ASP A 1 104 ? 9.391 6.519 -20.736 1.00 78.25 104 ASP A CA 1
ATOM 820 C C . ASP A 1 104 ? 8.376 5.590 -20.042 1.00 78.25 104 ASP A C 1
ATOM 822 O O . ASP A 1 104 ? 7.888 5.936 -18.956 1.00 78.25 104 ASP A O 1
ATOM 826 N N . PRO A 1 105 ? 8.003 4.445 -20.647 1.00 81.75 105 PRO A N 1
ATOM 827 C CA . PRO A 1 105 ? 7.055 3.508 -20.051 1.00 81.75 105 PRO A CA 1
ATOM 828 C C . PRO A 1 105 ? 7.389 3.161 -18.595 1.00 81.75 105 PRO A C 1
ATOM 830 O O . PRO A 1 105 ? 6.487 3.002 -17.767 1.00 81.75 105 PRO A O 1
ATOM 833 N N . LEU A 1 106 ? 8.681 3.114 -18.251 1.00 81.50 106 LEU A N 1
ATOM 834 C CA . LEU A 1 106 ? 9.133 2.871 -16.887 1.00 81.50 106 LEU A CA 1
ATOM 835 C C . LEU A 1 106 ? 8.771 4.033 -15.948 1.00 81.50 106 LEU A C 1
ATOM 837 O O . LEU A 1 106 ? 8.275 3.801 -14.844 1.00 81.50 106 LEU A O 1
ATOM 841 N N . GLN A 1 107 ? 8.957 5.280 -16.382 1.00 79.12 107 GLN A N 1
ATOM 842 C CA . GLN A 1 107 ? 8.578 6.472 -15.618 1.00 79.12 107 GLN A CA 1
ATOM 843 C C . GLN A 1 107 ? 7.074 6.502 -15.369 1.00 79.12 107 GLN A C 1
ATOM 845 O O . GLN A 1 107 ? 6.640 6.715 -14.238 1.00 79.12 107 GLN A O 1
ATOM 850 N N . VAL A 1 108 ? 6.285 6.228 -16.407 1.00 79.81 108 VAL A N 1
ATOM 851 C CA . VAL A 1 108 ? 4.822 6.174 -16.320 1.00 79.81 108 VAL A CA 1
ATOM 852 C C . VAL A 1 108 ? 4.376 5.104 -15.319 1.00 79.81 108 VAL A C 1
ATOM 854 O O . VAL A 1 108 ? 3.540 5.374 -14.457 1.00 79.81 108 VAL A O 1
ATOM 857 N N . SER A 1 109 ? 4.981 3.913 -15.367 1.00 84.12 109 SER A N 1
ATOM 858 C CA . SER A 1 109 ? 4.660 2.832 -14.425 1.00 84.12 109 SER A CA 1
ATOM 859 C C . SER A 1 109 ? 4.991 3.189 -12.969 1.00 84.12 109 SER A C 1
ATOM 861 O O . SER A 1 109 ? 4.189 2.923 -12.074 1.00 84.12 109 SER A O 1
ATOM 863 N N . LEU A 1 110 ? 6.114 3.876 -12.725 1.00 80.12 110 LEU A N 1
ATOM 864 C CA . LEU A 1 110 ? 6.492 4.353 -11.392 1.00 80.12 110 LEU A CA 1
ATOM 865 C C . LEU A 1 110 ? 5.581 5.472 -10.885 1.00 80.12 110 LEU A C 1
ATOM 867 O O . LEU A 1 110 ? 5.273 5.500 -9.695 1.00 80.12 110 LEU A O 1
ATOM 871 N N . MET A 1 111 ? 5.123 6.368 -11.763 1.00 78.38 111 MET A N 1
ATOM 872 C CA . MET A 1 111 ? 4.145 7.396 -11.398 1.00 78.38 111 MET A CA 1
ATOM 873 C C . MET A 1 111 ? 2.818 6.772 -10.963 1.00 78.38 111 MET A C 1
ATOM 875 O O . MET A 1 111 ? 2.295 7.133 -9.910 1.00 78.38 111 MET A O 1
ATOM 879 N N . TYR A 1 112 ? 2.302 5.796 -11.717 1.00 82.25 112 TYR A N 1
ATOM 880 C CA . TYR A 1 112 ? 1.080 5.090 -11.326 1.00 82.25 112 TYR A CA 1
ATOM 881 C C . TYR A 1 112 ? 1.253 4.312 -10.023 1.00 82.25 112 TYR A C 1
ATOM 883 O O . TYR A 1 112 ? 0.375 4.366 -9.165 1.00 82.25 112 TYR A O 1
ATOM 891 N N . LEU A 1 113 ? 2.394 3.645 -9.839 1.00 84.31 113 LEU A N 1
ATOM 892 C CA . LEU A 1 113 ? 2.704 2.949 -8.593 1.00 84.31 113 LEU A CA 1
ATOM 893 C C . LEU A 1 113 ? 2.756 3.918 -7.402 1.00 84.31 113 LEU A C 1
ATOM 895 O O . LEU A 1 113 ? 2.192 3.634 -6.349 1.00 84.31 113 LEU A O 1
ATOM 899 N N . SER A 1 114 ? 3.385 5.084 -7.579 1.00 81.56 114 SER A N 1
ATOM 900 C CA . SER A 1 114 ? 3.451 6.124 -6.549 1.00 81.56 114 SER A CA 1
ATOM 901 C C . SER A 1 114 ? 2.080 6.697 -6.203 1.00 81.56 114 SER A C 1
ATOM 903 O O . SER A 1 114 ? 1.834 6.964 -5.029 1.00 81.56 114 SER A O 1
ATOM 905 N N . SER A 1 115 ? 1.201 6.890 -7.192 1.00 82.00 115 SER A N 1
ATOM 906 C CA . SER A 1 115 ? -0.162 7.384 -6.961 1.00 82.00 115 SER A CA 1
ATOM 907 C C . SER A 1 115 ? -0.933 6.432 -6.053 1.00 82.00 115 SER A C 1
ATOM 909 O O . SER A 1 115 ? -1.405 6.844 -5.003 1.00 82.00 115 SER A O 1
ATOM 911 N N . VAL A 1 116 ? -0.955 5.140 -6.393 1.00 85.69 116 VAL A N 1
ATOM 912 C CA . VAL A 1 116 ? -1.712 4.141 -5.625 1.00 85.69 116 VAL A CA 1
ATOM 913 C C . VAL A 1 116 ? -1.165 3.994 -4.203 1.00 85.69 116 VAL A C 1
ATOM 915 O O . VAL A 1 116 ? -1.921 3.849 -3.251 1.00 85.69 116 VAL A O 1
ATOM 918 N N . ILE A 1 117 ? 0.156 4.074 -4.020 1.00 83.25 117 ILE A N 1
ATOM 919 C CA . ILE A 1 117 ? 0.765 4.063 -2.680 1.00 83.25 117 ILE A CA 1
ATOM 920 C C . ILE A 1 117 ? 0.335 5.290 -1.860 1.00 83.25 117 ILE A C 1
ATOM 922 O O . ILE A 1 117 ? 0.119 5.169 -0.653 1.00 83.25 117 ILE A O 1
ATOM 926 N N . CYS A 1 118 ? 0.187 6.453 -2.501 1.00 83.31 118 CYS A N 1
ATOM 927 C CA . CYS A 1 118 ? -0.339 7.658 -1.862 1.00 83.31 118 CYS A CA 1
ATOM 928 C C . CYS A 1 118 ? -1.801 7.470 -1.430 1.00 83.31 118 CYS A C 1
ATOM 930 O O . CYS A 1 118 ? -2.144 7.796 -0.294 1.00 83.31 118 CYS A O 1
ATOM 932 N N . ASP A 1 119 ? -2.632 6.885 -2.293 1.00 84.44 119 ASP A N 1
ATOM 933 C CA . ASP A 1 119 ? -4.053 6.644 -2.019 1.00 84.44 119 ASP A CA 1
ATOM 934 C C . ASP A 1 119 ? -4.236 5.698 -0.818 1.00 84.44 119 ASP A C 1
ATOM 936 O O . ASP A 1 119 ? -4.874 6.066 0.172 1.00 84.44 119 ASP A O 1
ATOM 940 N N . ILE A 1 120 ? -3.512 4.570 -0.793 1.00 86.69 120 ILE A N 1
ATOM 941 C CA . ILE A 1 120 ? -3.508 3.641 0.353 1.00 86.69 120 ILE A CA 1
ATOM 942 C C . ILE A 1 120 ? -3.005 4.342 1.626 1.00 86.69 120 ILE A C 1
ATOM 944 O O . ILE A 1 120 ? -3.512 4.096 2.723 1.00 86.69 120 ILE A O 1
ATOM 948 N N . HIS A 1 121 ? -1.994 5.215 1.525 1.00 84.69 121 HIS A N 1
ATOM 949 C CA . HIS A 1 121 ? -1.494 5.949 2.688 1.00 84.69 121 HIS A CA 1
ATOM 950 C C . HIS A 1 121 ? -2.551 6.896 3.263 1.00 84.69 121 HIS A C 1
ATOM 952 O O . HIS A 1 121 ? -2.704 6.976 4.489 1.00 84.69 121 HIS A O 1
ATOM 958 N N . ASN A 1 122 ? -3.286 7.582 2.390 1.00 85.19 122 ASN A N 1
ATOM 959 C CA . ASN A 1 122 ? -4.373 8.469 2.777 1.00 85.19 122 ASN A CA 1
ATOM 960 C C . ASN A 1 122 ? -5.506 7.682 3.442 1.00 85.19 122 ASN A C 1
ATOM 962 O O . ASN A 1 122 ? -5.932 8.059 4.533 1.00 85.19 122 ASN A O 1
ATOM 966 N N . ASP A 1 123 ? -5.918 6.552 2.865 1.00 87.69 123 ASP A N 1
ATOM 967 C CA . ASP A 1 123 ? -6.965 5.699 3.435 1.00 87.69 123 ASP A CA 1
ATOM 968 C C . ASP A 1 123 ? -6.585 5.158 4.816 1.00 87.69 123 ASP A C 1
ATOM 970 O O . ASP A 1 123 ? -7.360 5.280 5.767 1.00 87.69 123 ASP A O 1
ATOM 974 N N . LEU A 1 124 ? -5.359 4.650 4.980 1.00 87.88 124 LEU A N 1
ATOM 975 C CA . LEU A 1 124 ? -4.853 4.217 6.287 1.00 87.88 124 LEU A CA 1
ATOM 976 C C . LEU A 1 124 ? -4.833 5.367 7.302 1.00 87.88 124 LEU A C 1
ATOM 978 O O . LEU A 1 124 ? -5.167 5.172 8.472 1.00 87.88 124 LEU A O 1
ATOM 982 N N . THR A 1 125 ? -4.455 6.570 6.867 1.00 87.94 125 THR A N 1
ATOM 983 C CA . THR A 1 125 ? -4.426 7.755 7.735 1.00 87.94 125 THR A CA 1
ATOM 984 C C . THR A 1 125 ? -5.833 8.144 8.180 1.00 87.94 125 THR A C 1
ATOM 986 O O . THR A 1 125 ? -6.045 8.403 9.365 1.00 87.94 125 THR A O 1
ATOM 989 N N . LEU A 1 126 ? -6.804 8.126 7.265 1.00 90.00 126 LEU A N 1
ATOM 990 C CA . LEU A 1 126 ? -8.209 8.405 7.564 1.00 90.00 126 LEU A CA 1
ATOM 991 C C . LEU A 1 126 ? -8.802 7.349 8.502 1.00 90.00 126 LEU A C 1
ATOM 993 O O . LEU A 1 126 ? -9.481 7.709 9.464 1.00 90.00 126 LEU A O 1
ATOM 997 N N . ILE A 1 127 ? -8.496 6.066 8.286 1.00 90.75 127 ILE A N 1
ATOM 998 C CA . ILE A 1 127 ? -8.891 4.978 9.193 1.00 90.75 127 ILE A CA 1
ATOM 999 C C . ILE A 1 127 ? -8.326 5.227 10.593 1.00 90.75 127 ILE A C 1
ATOM 1001 O O . ILE A 1 127 ? -9.079 5.205 11.566 1.00 90.75 127 ILE A O 1
ATOM 1005 N N . ASN A 1 128 ? -7.028 5.522 10.705 1.00 91.12 128 ASN A N 1
ATOM 1006 C CA . ASN A 1 128 ? -6.393 5.787 11.995 1.00 91.12 128 ASN A CA 1
ATOM 1007 C C . ASN A 1 128 ? -7.033 6.990 12.712 1.00 91.12 128 ASN A C 1
ATOM 1009 O O . ASN A 1 128 ? -7.371 6.891 13.888 1.00 91.12 128 ASN A O 1
ATOM 1013 N N . GLN A 1 129 ? -7.287 8.089 11.996 1.00 90.31 129 GLN A N 1
ATOM 1014 C CA . GLN A 1 129 ? -7.964 9.267 12.552 1.00 90.31 129 GLN A CA 1
ATOM 1015 C C . GLN A 1 129 ? -9.391 8.958 13.027 1.00 90.31 129 GLN A C 1
ATOM 1017 O O . GLN A 1 129 ? -9.813 9.451 14.073 1.00 90.31 129 GLN A O 1
ATOM 1022 N N . GLN A 1 130 ? -10.148 8.142 12.284 1.00 90.12 130 GLN A N 1
ATOM 1023 C CA . GLN A 1 130 ? -11.499 7.742 12.686 1.00 90.12 130 GLN A CA 1
ATOM 1024 C C . GLN A 1 130 ? -11.490 6.841 13.921 1.00 90.12 130 GLN A C 1
ATOM 1026 O O . GLN A 1 130 ? -12.361 6.993 14.779 1.00 90.12 130 GLN A O 1
ATOM 1031 N N . ILE A 1 131 ? -10.502 5.951 14.038 1.00 89.69 131 ILE A N 1
ATOM 1032 C CA . ILE A 1 131 ? -10.313 5.115 15.228 1.00 89.69 131 ILE A CA 1
ATOM 1033 C C . ILE A 1 131 ? -9.986 5.989 16.439 1.00 89.69 131 ILE A C 1
ATOM 1035 O O . ILE A 1 131 ? -10.680 5.899 17.450 1.00 89.69 131 ILE A O 1
ATOM 1039 N N . GLU A 1 132 ? -9.000 6.882 16.328 1.00 89.25 132 GLU A N 1
ATOM 1040 C CA . GLU A 1 132 ? -8.630 7.822 17.397 1.00 89.25 132 GLU A CA 1
ATOM 1041 C C . GLU A 1 132 ? -9.831 8.672 17.833 1.00 89.25 132 GLU A C 1
ATOM 1043 O O . GLU A 1 132 ? -10.148 8.792 19.022 1.00 89.25 132 GLU A O 1
ATOM 1048 N N . TYR A 1 133 ? -10.562 9.220 16.858 1.00 89.69 133 TYR A N 1
ATOM 1049 C CA . TYR A 1 133 ? -11.760 10.003 17.121 1.00 89.69 133 TYR A CA 1
ATOM 1050 C C . TYR A 1 133 ? -12.849 9.178 17.809 1.00 89.69 133 TYR A C 1
ATOM 1052 O O . TYR A 1 133 ? -13.454 9.663 18.768 1.00 89.69 133 TYR A O 1
ATOM 1060 N N . HIS A 1 134 ? -13.113 7.952 17.345 1.00 87.81 134 HIS A N 1
ATOM 1061 C CA . HIS A 1 134 ? -14.093 7.054 17.959 1.00 87.81 134 HIS A CA 1
ATOM 1062 C C . HIS A 1 134 ? -13.717 6.769 19.413 1.00 87.81 134 HIS A C 1
ATOM 1064 O O . HIS A 1 134 ? -14.546 6.986 20.295 1.00 87.81 134 HIS A O 1
ATOM 1070 N N . GLN A 1 135 ? -12.457 6.425 19.677 1.00 86.94 135 GLN A N 1
ATOM 1071 C CA . GLN A 1 135 ? -11.974 6.121 21.023 1.00 86.94 135 GLN A CA 1
ATOM 1072 C C . GLN A 1 135 ? -12.042 7.305 21.981 1.00 86.94 135 GLN A C 1
ATOM 1074 O O . GLN A 1 135 ? -12.345 7.109 23.156 1.00 86.94 135 GLN A O 1
ATOM 1079 N N . SER A 1 136 ? -11.852 8.530 21.485 1.00 90.06 136 SER A N 1
ATOM 1080 C CA . SER A 1 136 ? -11.965 9.745 22.303 1.00 90.06 136 SER A CA 1
ATOM 1081 C C . SER A 1 136 ? -13.377 10.011 22.855 1.00 90.06 136 SER A C 1
ATOM 1083 O O . SER A 1 136 ? -13.552 10.867 23.725 1.00 90.06 136 SER A O 1
ATOM 1085 N N . LYS A 1 137 ? -14.416 9.323 22.357 1.00 88.38 137 LYS A N 1
ATOM 1086 C CA . LYS A 1 137 ? -15.804 9.537 22.792 1.00 88.38 137 LYS A CA 1
ATOM 1087 C C . LYS A 1 137 ? -16.138 8.722 24.035 1.00 88.38 137 LYS A C 1
ATOM 1089 O O . LYS A 1 137 ? -15.911 7.522 24.089 1.00 88.38 137 LYS A O 1
ATOM 1094 N N . TRP A 1 138 ? -16.816 9.356 24.990 1.00 88.25 138 TRP A N 1
ATOM 1095 C CA . TRP A 1 138 ? -17.239 8.726 26.247 1.00 88.25 138 TRP A CA 1
ATOM 1096 C C . TRP A 1 138 ? -18.249 7.572 26.075 1.00 88.25 138 TRP A C 1
ATOM 1098 O O . TRP A 1 138 ? -18.394 6.752 26.972 1.00 88.25 138 TRP A O 1
ATOM 1108 N N . PHE A 1 139 ? -18.927 7.489 24.926 1.00 89.88 139 PHE A N 1
ATOM 1109 C CA . PHE A 1 139 ? -19.891 6.437 24.570 1.00 89.88 139 PHE A CA 1
ATOM 1110 C C . PHE A 1 139 ? -19.404 5.558 23.408 1.00 89.88 139 PHE A C 1
ATOM 1112 O O . PHE A 1 139 ? -20.211 4.989 22.672 1.00 89.88 139 PHE A O 1
ATOM 1119 N N . ASN A 1 140 ? -18.087 5.476 23.203 1.00 84.19 140 ASN A N 1
ATOM 1120 C CA . ASN A 1 140 ? -17.472 4.736 22.099 1.00 84.19 140 ASN A CA 1
ATOM 1121 C C . ASN A 1 140 ? -17.958 3.274 22.003 1.00 84.19 140 ASN A C 1
ATOM 1123 O O . ASN A 1 140 ? -18.285 2.828 20.910 1.00 84.19 140 ASN A O 1
ATOM 1127 N N . SER A 1 141 ? -18.138 2.581 23.128 1.00 83.25 141 SER A N 1
ATOM 1128 C CA . SER A 1 141 ? -18.608 1.191 23.183 1.00 83.25 141 SER A CA 1
ATOM 1129 C C . SER A 1 141 ? -20.045 0.987 22.697 1.00 83.25 141 SER A C 1
ATOM 1131 O O . SER A 1 141 ? -20.420 -0.139 22.394 1.00 83.25 141 SER A O 1
ATOM 1133 N N . TRP A 1 142 ? -20.865 2.043 22.653 1.00 84.19 142 TRP A N 1
ATOM 1134 C CA . TRP A 1 142 ? -22.272 1.951 22.246 1.00 84.19 142 TRP A CA 1
ATOM 1135 C C . TRP A 1 142 ? -22.505 2.328 20.777 1.00 84.19 142 TRP A C 1
ATOM 1137 O O . TRP A 1 142 ? -23.507 1.929 20.191 1.00 84.19 142 TRP A O 1
ATOM 1147 N N . ARG A 1 143 ? -21.590 3.086 20.161 1.00 82.50 143 ARG A N 1
ATOM 1148 C CA . ARG A 1 143 ? -21.721 3.531 18.767 1.00 82.50 143 ARG A CA 1
ATOM 1149 C C . ARG A 1 143 ? -20.858 2.703 17.826 1.00 82.50 143 ARG A C 1
ATOM 1151 O O . ARG A 1 143 ? -19.671 2.492 18.071 1.00 82.50 143 ARG A O 1
ATOM 1158 N N . GLU A 1 144 ? -21.419 2.347 16.682 1.00 83.94 144 GLU A N 1
ATOM 1159 C CA . GLU A 1 144 ? -20.639 1.760 15.599 1.00 83.94 144 GLU A CA 1
ATOM 1160 C C . GLU A 1 144 ? -19.688 2.790 14.978 1.00 83.94 144 GLU A C 1
ATOM 1162 O O . GLU A 1 144 ? -19.961 3.995 14.901 1.00 83.94 144 GLU A O 1
ATOM 1167 N N . MET A 1 145 ? -18.527 2.308 14.545 1.00 84.88 145 MET A N 1
ATOM 1168 C CA . MET A 1 145 ? -17.546 3.115 13.841 1.00 84.88 145 MET A CA 1
ATOM 1169 C C . MET A 1 145 ? -17.833 3.067 12.337 1.00 84.88 145 MET A C 1
ATOM 1171 O O . MET A 1 145 ? -17.683 2.030 11.696 1.00 84.88 145 MET A O 1
ATOM 1175 N N . ASN A 1 146 ? -18.220 4.201 11.752 1.00 85.00 146 ASN A N 1
ATOM 1176 C CA . ASN A 1 146 ? -18.493 4.292 10.319 1.00 85.00 146 ASN A CA 1
ATOM 1177 C C . ASN A 1 146 ? -17.195 4.454 9.509 1.00 85.00 146 ASN A C 1
ATOM 1179 O O . ASN A 1 146 ? -16.825 5.561 9.125 1.00 85.00 146 ASN A O 1
ATOM 1183 N N . ILE A 1 147 ? -16.497 3.342 9.274 1.00 87.88 147 ILE A N 1
ATOM 1184 C CA . ILE A 1 147 ? -15.252 3.305 8.483 1.00 87.88 147 ILE A CA 1
ATOM 1185 C C . ILE A 1 147 ? -15.335 2.416 7.244 1.00 87.88 147 ILE A C 1
ATOM 1187 O O . ILE A 1 147 ? -14.368 2.336 6.492 1.00 87.88 147 ILE A O 1
ATOM 1191 N N . LYS A 1 148 ? -16.479 1.764 7.010 1.00 88.25 148 LYS A N 1
ATOM 1192 C CA . LYS A 1 148 ? -16.648 0.781 5.932 1.00 88.25 148 LYS A CA 1
ATOM 1193 C C . LYS A 1 148 ? -16.200 1.326 4.573 1.00 88.25 148 LYS A C 1
ATOM 1195 O O . LYS A 1 148 ? -15.449 0.665 3.876 1.00 88.25 148 LYS A O 1
ATOM 1200 N N . LYS A 1 149 ? -16.566 2.572 4.255 1.00 90.62 149 LYS A N 1
ATOM 1201 C CA . LYS A 1 149 ? -16.145 3.247 3.019 1.00 90.62 149 LYS A CA 1
ATOM 1202 C C . LYS A 1 149 ? -14.620 3.256 2.834 1.00 90.62 149 LYS A C 1
ATOM 1204 O O . LYS A 1 149 ? -14.152 3.049 1.723 1.00 90.62 149 LYS A O 1
ATOM 1209 N N . TYR A 1 150 ? -13.861 3.516 3.899 1.00 87.12 150 TYR A N 1
ATOM 1210 C CA . TYR A 1 150 ? -12.399 3.551 3.836 1.00 87.12 150 TYR A CA 1
ATOM 1211 C C . TYR A 1 150 ? -11.808 2.148 3.720 1.00 87.12 150 TYR A C 1
ATOM 1213 O O . TYR A 1 150 ? -10.808 1.972 3.043 1.00 87.12 150 TYR A O 1
ATOM 1221 N N . LEU A 1 151 ? -12.440 1.144 4.335 1.00 89.00 151 LEU A N 1
ATOM 1222 C CA . LEU A 1 151 ? -12.031 -0.254 4.184 1.00 89.00 151 LEU A CA 1
ATOM 1223 C C . LEU A 1 151 ? -12.260 -0.755 2.749 1.00 89.00 151 LEU A C 1
ATOM 1225 O O . LEU A 1 151 ? -11.359 -1.351 2.168 1.00 89.00 151 LEU A O 1
ATOM 1229 N N . ASP A 1 152 ? -13.421 -0.455 2.162 1.00 90.75 152 ASP A N 1
ATOM 1230 C CA . ASP A 1 152 ? -13.757 -0.829 0.782 1.00 90.75 152 ASP A CA 1
ATOM 1231 C C . ASP A 1 152 ? -12.809 -0.143 -0.233 1.00 90.75 152 ASP A C 1
ATOM 1233 O O . ASP A 1 152 ? -12.362 -0.757 -1.208 1.00 90.75 152 ASP A O 1
ATOM 1237 N N . SER A 1 153 ? -12.462 1.128 0.015 1.00 89.62 153 SER A N 1
ATOM 1238 C CA . SER A 1 153 ? -11.468 1.883 -0.769 1.00 89.62 153 SER A CA 1
ATOM 1239 C C . SER A 1 153 ? -10.075 1.256 -0.655 1.00 89.62 153 SER A C 1
ATOM 1241 O O . SER A 1 153 ? -9.467 0.904 -1.664 1.00 89.62 153 SER A O 1
ATOM 1243 N N . LEU A 1 154 ? -9.638 0.965 0.573 1.00 90.50 154 LEU A N 1
ATOM 1244 C CA . LEU A 1 154 ? -8.345 0.347 0.856 1.00 90.50 154 LEU A CA 1
ATOM 1245 C C . LEU A 1 154 ? -8.192 -1.043 0.212 1.00 90.50 154 LEU A C 1
ATOM 1247 O O . LEU A 1 154 ? -7.110 -1.402 -0.259 1.00 90.50 154 LEU A O 1
ATOM 1251 N N . GLU A 1 155 ? -9.264 -1.841 0.182 1.00 91.44 155 GLU A N 1
ATOM 1252 C CA . GLU A 1 155 ? -9.293 -3.127 -0.527 1.00 91.44 155 GLU A CA 1
ATOM 1253 C C . GLU A 1 155 ? -9.137 -2.928 -2.038 1.00 91.44 155 GLU A C 1
ATOM 1255 O O . GLU A 1 155 ? -8.300 -3.586 -2.664 1.00 91.44 155 GLU A O 1
ATOM 1260 N N . THR A 1 156 ? -9.874 -1.973 -2.608 1.00 92.00 156 THR A N 1
ATOM 1261 C CA . THR A 1 156 ? -9.785 -1.623 -4.033 1.00 92.00 156 THR A CA 1
ATOM 1262 C C . THR A 1 156 ? -8.368 -1.190 -4.407 1.00 92.00 156 THR A C 1
ATOM 1264 O O . THR A 1 156 ? -7.776 -1.741 -5.341 1.00 92.00 156 THR A O 1
ATOM 1267 N N . ASP A 1 157 ? -7.776 -0.280 -3.639 1.00 89.19 157 ASP A N 1
ATOM 1268 C CA . ASP A 1 157 ? -6.437 0.234 -3.910 1.00 89.19 157 ASP A CA 1
ATOM 1269 C C . ASP A 1 157 ? -5.357 -0.835 -3.717 1.00 89.19 157 ASP A C 1
ATOM 1271 O O . ASP A 1 157 ? -4.393 -0.881 -4.481 1.00 89.19 157 ASP A O 1
ATOM 1275 N N . SER A 1 158 ? -5.537 -1.773 -2.780 1.00 89.88 158 SER A N 1
ATOM 1276 C CA . SER A 1 158 ? -4.643 -2.932 -2.633 1.00 89.88 158 SER A CA 1
ATOM 1277 C C . SER A 1 158 ? -4.641 -3.834 -3.876 1.00 89.88 158 SER A C 1
ATOM 1279 O O . SER A 1 158 ? -3.590 -4.352 -4.280 1.00 89.88 158 SER A O 1
ATOM 1281 N N . HIS A 1 159 ? -5.798 -4.008 -4.524 1.00 90.88 159 HIS A N 1
ATOM 1282 C CA . HIS A 1 159 ? -5.886 -4.727 -5.798 1.00 90.88 159 HIS A CA 1
ATOM 1283 C C . HIS A 1 159 ? -5.231 -3.951 -6.943 1.00 90.88 159 HIS A C 1
ATOM 1285 O O . HIS A 1 159 ? -4.476 -4.534 -7.727 1.00 90.88 159 HIS A O 1
ATOM 1291 N N . ILE A 1 160 ? -5.466 -2.638 -7.023 1.00 90.56 160 ILE A N 1
ATOM 1292 C CA . ILE A 1 160 ? -4.833 -1.785 -8.034 1.00 90.56 160 ILE A CA 1
ATOM 1293 C C . ILE A 1 160 ? -3.310 -1.793 -7.850 1.00 90.56 160 ILE A C 1
ATOM 1295 O O . ILE A 1 160 ? -2.585 -1.923 -8.836 1.00 90.56 160 ILE A O 1
ATOM 1299 N N . LEU A 1 161 ? -2.815 -1.743 -6.610 1.00 90.00 161 LEU A N 1
ATOM 1300 C CA . LEU A 1 161 ? -1.388 -1.774 -6.289 1.00 90.00 161 LEU A CA 1
ATOM 1301 C C . LEU A 1 161 ? -0.721 -3.032 -6.838 1.00 90.00 161 LEU A C 1
ATOM 1303 O O . LEU A 1 161 ? 0.333 -2.940 -7.466 1.00 90.00 161 LEU A O 1
ATOM 1307 N N . ALA A 1 162 ? -1.342 -4.195 -6.629 1.00 88.50 162 ALA A N 1
ATOM 1308 C CA . ALA A 1 162 ? -0.832 -5.461 -7.140 1.00 88.50 162 ALA A CA 1
ATOM 1309 C C . ALA A 1 162 ? -0.732 -5.452 -8.673 1.00 88.50 162 ALA A C 1
ATOM 1311 O O . ALA A 1 162 ? 0.313 -5.804 -9.220 1.00 88.50 162 ALA A O 1
ATOM 1312 N N . ASN A 1 163 ? -1.776 -4.976 -9.357 1.00 90.69 163 ASN A N 1
ATOM 1313 C CA . ASN A 1 163 ? -1.792 -4.888 -10.818 1.00 90.69 163 ASN A CA 1
ATOM 1314 C C . ASN A 1 163 ? -0.729 -3.910 -11.344 1.00 90.69 163 ASN A C 1
ATOM 1316 O O . ASN A 1 163 ? 0.016 -4.236 -12.262 1.00 90.69 163 ASN A O 1
ATOM 1320 N N . ARG A 1 164 ? -0.604 -2.725 -10.732 1.00 87.50 164 ARG A N 1
ATOM 1321 C CA . ARG A 1 164 ? 0.398 -1.722 -11.133 1.00 87.50 164 ARG A CA 1
ATOM 1322 C C . ARG A 1 164 ? 1.821 -2.165 -10.853 1.00 87.50 164 ARG A C 1
ATOM 1324 O O . ARG A 1 164 ? 2.730 -1.821 -11.606 1.00 87.50 164 ARG A O 1
ATOM 1331 N N . PHE A 1 165 ? 2.025 -2.924 -9.786 1.00 89.44 165 PHE A N 1
ATOM 1332 C CA . PHE A 1 165 ? 3.326 -3.496 -9.503 1.00 89.44 165 PHE A CA 1
ATOM 1333 C C . PHE A 1 165 ? 3.709 -4.570 -10.529 1.00 89.44 165 PHE A C 1
ATOM 1335 O O . PHE A 1 165 ? 4.848 -4.589 -10.989 1.00 89.44 165 PHE A O 1
ATOM 1342 N N . ASP A 1 166 ? 2.763 -5.413 -10.942 1.00 89.81 166 ASP A N 1
ATOM 1343 C CA . ASP A 1 166 ? 2.973 -6.381 -12.024 1.00 89.81 166 ASP A CA 1
ATOM 1344 C C . ASP A 1 166 ? 3.275 -5.687 -13.368 1.00 89.81 166 ASP A C 1
ATOM 1346 O O . ASP A 1 166 ? 4.236 -6.054 -14.050 1.00 89.81 166 ASP A O 1
ATOM 1350 N N . ASP A 1 167 ? 2.542 -4.616 -13.703 1.00 88.44 167 ASP A N 1
ATOM 1351 C CA . ASP A 1 167 ? 2.829 -3.764 -14.869 1.00 88.44 167 ASP A CA 1
ATOM 1352 C C . ASP A 1 167 ? 4.267 -3.214 -14.818 1.00 88.44 167 ASP A C 1
ATOM 1354 O O . ASP A 1 167 ? 5.014 -3.315 -15.795 1.00 88.44 167 ASP A O 1
ATOM 1358 N N . PHE A 1 168 ? 4.681 -2.675 -13.663 1.00 87.06 168 PHE A N 1
ATOM 1359 C CA . PHE A 1 168 ? 6.047 -2.193 -13.446 1.00 87.06 168 PHE A CA 1
ATOM 1360 C C . PHE A 1 168 ? 7.077 -3.307 -13.665 1.00 87.06 168 PHE A C 1
ATOM 1362 O O . PHE A 1 168 ? 8.055 -3.098 -14.381 1.00 87.06 168 PHE A O 1
ATOM 1369 N N . MET A 1 169 ? 6.857 -4.499 -13.101 1.00 87.94 169 MET A N 1
ATOM 1370 C CA . MET A 1 169 ? 7.773 -5.631 -13.258 1.00 87.94 169 MET A CA 1
ATOM 1371 C C . MET A 1 169 ? 7.928 -6.029 -14.730 1.00 87.94 169 MET A C 1
ATOM 1373 O O . MET A 1 169 ? 9.058 -6.159 -15.205 1.00 87.94 169 MET A O 1
ATOM 1377 N N . LYS A 1 170 ? 6.819 -6.136 -15.471 1.00 89.06 170 LYS A N 1
ATOM 1378 C CA . LYS A 1 170 ? 6.819 -6.450 -16.909 1.00 89.06 170 LYS A CA 1
ATOM 1379 C C . LYS A 1 170 ? 7.583 -5.411 -17.724 1.00 89.06 170 LYS A C 1
ATOM 1381 O O . LYS A 1 170 ? 8.456 -5.771 -18.509 1.00 89.06 170 LYS A O 1
ATOM 1386 N N 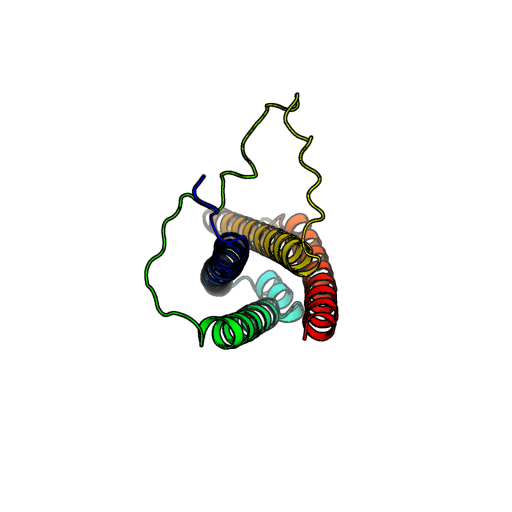. ILE A 1 171 ? 7.297 -4.127 -17.510 1.00 85.19 171 ILE A N 1
ATOM 1387 C CA . ILE A 1 171 ? 7.976 -3.030 -18.215 1.00 85.19 171 ILE A CA 1
ATOM 1388 C C . ILE A 1 171 ? 9.466 -3.006 -17.860 1.00 85.19 171 ILE A C 1
ATOM 1390 O O . ILE A 1 171 ? 10.310 -2.845 -18.738 1.00 85.19 171 ILE A O 1
ATOM 1394 N N . SER A 1 172 ? 9.806 -3.219 -16.586 1.00 80.69 172 SER A N 1
ATOM 1395 C CA . SER A 1 172 ? 11.194 -3.221 -16.122 1.00 80.69 172 SER A CA 1
ATOM 1396 C C . SER A 1 172 ? 12.025 -4.360 -16.718 1.00 80.69 172 SER A C 1
ATOM 1398 O O . SER A 1 172 ? 13.216 -4.166 -16.949 1.00 80.69 172 SER A O 1
ATOM 1400 N N . ALA A 1 173 ? 11.402 -5.512 -16.991 1.00 82.88 173 ALA A N 1
ATOM 1401 C CA . ALA A 1 173 ? 12.039 -6.659 -17.629 1.00 82.88 173 ALA A CA 1
ATOM 1402 C C . ALA A 1 173 ? 12.263 -6.447 -19.134 1.00 82.88 173 ALA A C 1
ATOM 1404 O O . ALA A 1 173 ? 13.244 -6.939 -19.673 1.00 82.88 173 ALA A O 1
ATOM 1405 N N . LEU A 1 174 ? 11.377 -5.700 -19.804 1.00 78.69 174 LEU A N 1
ATOM 1406 C CA . LEU A 1 174 ? 11.521 -5.341 -21.222 1.00 78.69 174 LEU A CA 1
ATOM 1407 C C . LEU A 1 174 ? 12.554 -4.229 -21.463 1.00 78.69 174 LEU A C 1
ATOM 1409 O O . LEU A 1 174 ? 12.986 -4.034 -22.594 1.00 78.69 174 LEU A O 1
ATOM 1413 N N . ALA A 1 175 ? 12.904 -3.475 -20.419 1.00 67.25 175 ALA A N 1
ATOM 1414 C CA . ALA A 1 175 ? 13.873 -2.383 -20.471 1.00 67.25 175 ALA A CA 1
ATOM 1415 C C . ALA A 1 175 ? 15.324 -2.817 -20.160 1.00 67.25 175 ALA A C 1
ATOM 1417 O O . ALA A 1 175 ? 16.203 -1.953 -20.121 1.00 67.25 175 ALA A O 1
ATOM 1418 N N . GLN A 1 176 ? 15.560 -4.107 -19.883 1.00 55.88 176 GLN A N 1
ATOM 1419 C CA . GLN A 1 176 ? 16.890 -4.725 -19.745 1.00 55.88 176 GLN A CA 1
ATOM 1420 C C . GLN A 1 176 ? 17.367 -5.267 -21.091 1.00 55.88 176 GLN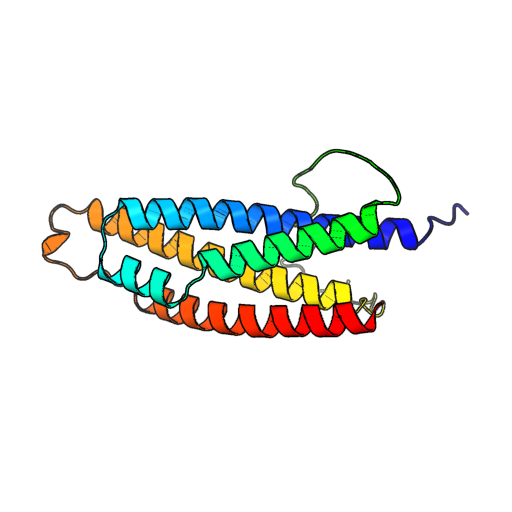 A C 1
ATOM 1422 O O . GLN A 1 176 ? 18.579 -5.126 -21.359 1.00 55.88 176 GLN A O 1
#

pLDDT: mean 70.93, std 20.21, range [28.75, 92.0]

Radius of gyration: 19.41 Å; chains: 1; bounding box: 50×36×52 Å

Sequence (176 aa):
MAMIPYGIITQGLYGGLISGISTMTFGMCKVIKSIYSHKNPDVDNFIKKLDIEYRINLISTILKKYNKIKTIDIKEHICDKSVIFTVVDDRSLTESTKYRTAADPLQVSLMYLSSVICDIHNDLTLINQQIEYHQSKWFNSWREMNIKKYLDSLETDSHILANRFDDFMKISALAQ

Foldseek 3Di:
DPPPPPVVVVLVLLVVLLVLLLVLLVLQVVLLVLVVVLPPVVVVVLCVVLVLNVLSVVLNVVSVVVNVVVVVPDDDDDDDDPPPPPVPDDPPPDDDPPPPPPPQLLSVLSVQLSVLSVQLSVLSVVVSVQSVVLVPDPCSVPDDRPSVVSSVSNSVSSVSNVVSVVSNVVSVVVVD

Organism: NCBI:txid1070528